Protein AF-A0A832Q995-F1 (afdb_monomer)

Structure (mmCIF, N/CA/C/O backbone):
data_AF-A0A832Q995-F1
#
_entry.id   AF-A0A832Q995-F1
#
loop_
_atom_site.group_PDB
_atom_site.id
_atom_site.type_symbol
_atom_site.label_atom_id
_atom_site.label_alt_id
_atom_site.label_comp_id
_atom_site.label_asym_id
_atom_site.label_entity_id
_atom_site.label_seq_id
_atom_site.pdbx_PDB_ins_code
_atom_site.Cartn_x
_atom_site.Cartn_y
_atom_site.Cartn_z
_atom_site.occupancy
_atom_site.B_iso_or_equiv
_atom_site.auth_seq_id
_atom_site.auth_comp_id
_atom_site.auth_asym_id
_atom_site.auth_atom_id
_atom_site.pdbx_PDB_model_num
ATOM 1 N N . MET A 1 1 ? -1.578 -6.756 -19.156 1.00 66.62 1 MET A N 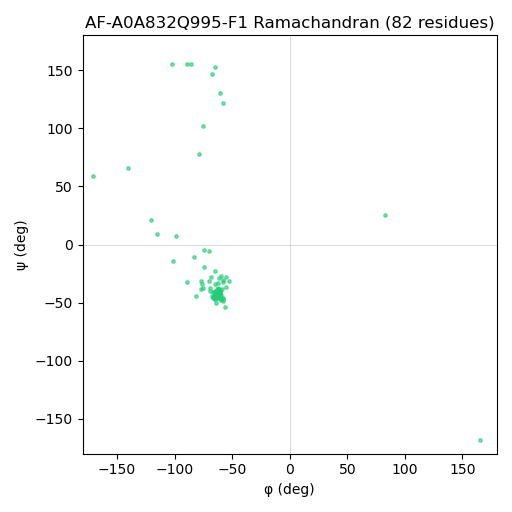1
ATOM 2 C CA . MET A 1 1 ? -0.172 -6.531 -18.754 1.00 66.62 1 MET A CA 1
ATOM 3 C C . MET A 1 1 ? -0.049 -6.656 -17.242 1.00 66.62 1 MET A C 1
ATOM 5 O O . MET A 1 1 ? -1.052 -6.605 -16.543 1.00 66.62 1 MET A O 1
ATOM 9 N N . ALA A 1 2 ? 1.154 -6.882 -16.719 1.00 73.88 2 ALA A N 1
ATOM 10 C CA . ALA A 1 2 ? 1.336 -7.121 -15.287 1.00 73.88 2 ALA A CA 1
ATOM 11 C C . ALA A 1 2 ? 1.051 -5.874 -14.414 1.00 73.88 2 ALA A C 1
ATOM 13 O O . ALA A 1 2 ? 0.536 -6.042 -13.314 1.00 73.88 2 ALA A O 1
ATOM 14 N N . LYS A 1 3 ? 1.236 -4.652 -14.948 1.00 80.06 3 LYS A N 1
ATOM 15 C CA . LYS A 1 3 ? 0.767 -3.385 -14.341 1.00 80.06 3 LYS A CA 1
ATOM 16 C C . LYS A 1 3 ? -0.737 -3.387 -14.078 1.00 80.06 3 LYS A C 1
ATOM 18 O O . LYS A 1 3 ? -1.158 -3.239 -12.942 1.00 80.06 3 LYS A O 1
ATOM 23 N N . GLU A 1 4 ? -1.523 -3.671 -15.117 1.00 84.12 4 GLU A N 1
ATOM 24 C CA . GLU A 1 4 ? -2.994 -3.703 -15.055 1.00 84.12 4 GLU A CA 1
ATOM 25 C C . GLU A 1 4 ? -3.499 -4.709 -14.009 1.00 84.12 4 GLU A C 1
ATOM 27 O O . GLU A 1 4 ? -4.539 -4.511 -13.385 1.00 84.12 4 GLU A O 1
ATOM 32 N N . LYS A 1 5 ? -2.745 -5.794 -13.774 1.00 85.12 5 LYS A N 1
ATOM 33 C CA . LYS A 1 5 ? -3.055 -6.744 -12.701 1.00 85.12 5 LYS A CA 1
ATOM 34 C C . LYS A 1 5 ? -2.857 -6.121 -11.315 1.00 85.12 5 LYS A C 1
ATOM 36 O O . LYS A 1 5 ? -3.702 -6.326 -10.449 1.00 85.12 5 LYS A O 1
ATOM 41 N N . VAL A 1 6 ? -1.758 -5.398 -11.096 1.00 85.75 6 VAL A N 1
ATOM 42 C CA . VAL A 1 6 ? -1.498 -4.692 -9.829 1.00 85.75 6 VAL A CA 1
ATOM 43 C C . VAL A 1 6 ? -2.542 -3.594 -9.612 1.00 85.75 6 VAL A C 1
ATOM 45 O O . VAL A 1 6 ? -3.086 -3.496 -8.517 1.00 85.75 6 VAL A O 1
ATOM 48 N N . GLU A 1 7 ? -2.889 -2.839 -10.657 1.00 87.88 7 GLU A N 1
ATOM 49 C CA . GLU A 1 7 ? -3.944 -1.816 -10.617 1.00 87.88 7 GLU A CA 1
ATOM 50 C C . GLU A 1 7 ? -5.289 -2.425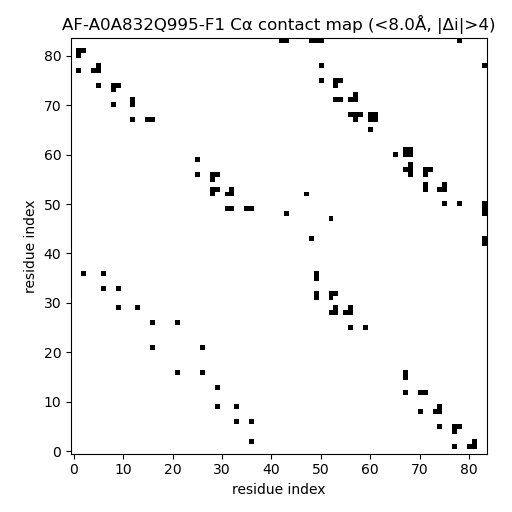 -10.208 1.00 87.88 7 GLU A C 1
ATOM 52 O O . GLU A 1 7 ? -5.916 -1.954 -9.262 1.00 87.88 7 GLU A O 1
ATOM 57 N N . GLY A 1 8 ? -5.691 -3.536 -10.835 1.00 90.25 8 GLY A N 1
ATOM 58 C CA . GLY A 1 8 ? -6.929 -4.231 -10.480 1.00 90.25 8 GLY A CA 1
ATOM 59 C C . GLY A 1 8 ? -6.945 -4.750 -9.037 1.00 90.25 8 GLY A C 1
ATOM 60 O O . GLY A 1 8 ? -7.971 -4.665 -8.361 1.00 90.25 8 GLY A O 1
ATOM 61 N N . LEU A 1 9 ? -5.812 -5.252 -8.534 1.00 89.75 9 LEU A N 1
ATOM 62 C CA . LEU A 1 9 ? -5.690 -5.689 -7.141 1.00 89.75 9 LEU A CA 1
ATOM 63 C C . LEU A 1 9 ? -5.739 -4.513 -6.155 1.00 89.75 9 LEU A C 1
ATOM 65 O O . LEU A 1 9 ? -6.354 -4.642 -5.098 1.00 89.75 9 LEU A O 1
ATOM 69 N N . LEU A 1 10 ? -5.142 -3.369 -6.496 1.00 89.12 10 LEU A N 1
ATOM 70 C CA . LEU A 1 10 ? -5.216 -2.148 -5.691 1.00 89.12 10 LEU A CA 1
ATOM 71 C C . LEU A 1 10 ? -6.630 -1.568 -5.646 1.00 89.12 10 LEU A C 1
ATOM 73 O O . LEU A 1 10 ? -7.075 -1.164 -4.574 1.00 89.12 10 LEU A O 1
ATOM 77 N N . SER A 1 11 ? -7.358 -1.567 -6.766 1.00 90.44 11 SER A N 1
ATOM 78 C CA . SER A 1 11 ? -8.770 -1.170 -6.787 1.00 90.44 11 SER A CA 1
ATOM 79 C C . SER A 1 11 ? -9.619 -2.101 -5.922 1.00 90.44 11 SER A C 1
ATOM 81 O O . SER A 1 11 ? -10.394 -1.635 -5.094 1.00 90.44 11 SER A O 1
ATOM 83 N N . LEU A 1 12 ? -9.408 -3.418 -6.028 1.00 90.81 12 LEU A N 1
ATOM 84 C CA . LEU A 1 12 ? -10.096 -4.396 -5.183 1.00 90.81 12 LEU A CA 1
ATOM 85 C C . LEU A 1 12 ? -9.788 -4.191 -3.692 1.00 90.81 12 LEU A C 1
ATOM 87 O O . LEU A 1 12 ? -10.674 -4.340 -2.850 1.00 90.81 12 LEU A O 1
ATOM 91 N N . LEU A 1 13 ? -8.532 -3.884 -3.359 1.00 89.31 13 LEU A N 1
ATOM 92 C CA . LEU A 1 13 ? -8.119 -3.587 -1.993 1.00 89.31 13 LEU A CA 1
ATOM 93 C C . LEU A 1 13 ? -8.796 -2.309 -1.485 1.00 89.31 13 LEU A C 1
ATOM 95 O O . LEU A 1 13 ? -9.309 -2.316 -0.372 1.00 89.31 13 LEU A O 1
ATOM 99 N N . HIS A 1 14 ? -8.850 -1.258 -2.303 1.00 88.75 14 HIS A N 1
ATOM 100 C CA . HIS A 1 14 ? -9.518 0.002 -1.978 1.00 88.75 14 HIS A CA 1
ATOM 101 C C . HIS A 1 14 ? -11.010 -0.183 -1.697 1.00 88.75 14 HIS A C 1
ATOM 103 O O . HIS A 1 14 ? -11.496 0.265 -0.662 1.00 88.75 14 HIS A O 1
ATOM 109 N N . ASP A 1 15 ? -11.725 -0.904 -2.561 1.00 89.38 15 ASP A N 1
ATOM 110 C CA . ASP A 1 15 ? -13.158 -1.156 -2.383 1.00 89.38 15 ASP A CA 1
ATOM 111 C C . ASP A 1 15 ? -13.438 -1.916 -1.084 1.00 89.38 15 ASP A C 1
ATOM 113 O O . ASP A 1 15 ? -14.406 -1.641 -0.374 1.00 89.38 15 ASP A O 1
ATOM 117 N N . LYS A 1 16 ? -12.569 -2.873 -0.746 1.00 87.88 16 LYS A N 1
ATOM 118 C CA . LYS A 1 16 ? -12.703 -3.648 0.487 1.00 87.88 16 LYS A CA 1
ATOM 119 C C . LYS A 1 16 ? -12.260 -2.886 1.734 1.00 87.88 16 LYS A C 1
ATOM 121 O O . LYS A 1 16 ? -12.832 -3.139 2.789 1.00 87.88 16 LYS A O 1
ATOM 126 N N . LEU A 1 17 ? -11.278 -1.991 1.623 1.00 85.25 17 LEU A N 1
ATOM 127 C CA . LEU A 1 17 ? -10.873 -1.091 2.704 1.00 85.25 17 LEU A CA 1
ATOM 128 C C . LEU A 1 17 ? -11.989 -0.088 3.006 1.00 85.25 17 LEU A C 1
ATOM 130 O O . LEU A 1 17 ? -12.376 0.013 4.155 1.00 85.25 17 LEU A O 1
ATOM 134 N N . ASN A 1 18 ? -12.611 0.525 1.994 1.00 84.19 18 ASN A N 1
ATOM 135 C CA . ASN A 1 18 ? -13.762 1.423 2.186 1.00 84.19 18 ASN A CA 1
ATOM 136 C C . ASN A 1 18 ? -14.977 0.735 2.830 1.00 84.19 18 ASN A C 1
ATOM 138 O O . ASN A 1 18 ? -15.796 1.382 3.479 1.00 84.19 18 ASN A O 1
ATOM 142 N N . ALA A 1 19 ? -15.131 -0.574 2.615 1.00 83.38 19 ALA A N 1
ATOM 143 C CA . ALA A 1 19 ? -16.171 -1.381 3.251 1.00 83.38 19 ALA A CA 1
ATOM 144 C C . ALA A 1 19 ? -15.786 -1.865 4.663 1.00 83.38 19 ALA A C 1
ATOM 146 O O . ALA A 1 19 ? -16.629 -2.421 5.370 1.00 83.38 19 ALA A O 1
ATOM 147 N N . ALA A 1 20 ? -14.524 -1.699 5.056 1.00 78.19 20 ALA A N 1
ATOM 148 C CA . ALA A 1 20 ? -14.000 -2.027 6.369 1.00 78.19 20 ALA A CA 1
ATOM 149 C C . ALA A 1 20 ? -13.843 -0.748 7.212 1.00 78.19 20 ALA A C 1
ATOM 151 O O . ALA A 1 20 ? -13.721 0.354 6.692 1.00 78.19 20 ALA A O 1
ATOM 152 N N . ASP A 1 21 ? -13.862 -0.889 8.535 1.00 78.06 21 ASP A N 1
ATOM 153 C CA . ASP A 1 21 ? -13.617 0.224 9.461 1.00 78.06 21 ASP A CA 1
ATOM 154 C C . ASP A 1 21 ? -12.100 0.480 9.554 1.00 78.06 21 ASP A C 1
ATOM 156 O O . ASP A 1 21 ? -11.416 -0.018 10.456 1.00 78.06 21 ASP A O 1
ATOM 160 N N . THR A 1 22 ? -11.552 1.142 8.529 1.00 78.56 22 THR A N 1
ATOM 161 C CA . THR A 1 22 ? -10.112 1.371 8.350 1.00 78.56 22 THR A CA 1
ATOM 162 C C . THR A 1 22 ? -9.641 2.650 9.025 1.00 78.56 22 THR A C 1
ATOM 164 O O . THR A 1 22 ? -10.400 3.583 9.285 1.00 78.56 22 THR A O 1
ATOM 167 N N . SER A 1 23 ? -8.351 2.694 9.362 1.00 85.75 23 SER A N 1
ATOM 168 C CA . SER A 1 23 ? -7.747 3.879 9.969 1.00 85.75 23 SER A CA 1
ATOM 169 C C . SER A 1 23 ? -7.276 4.883 8.907 1.00 85.75 23 SER A C 1
ATOM 171 O O . SER A 1 23 ? -6.861 4.478 7.820 1.00 85.75 23 SER A O 1
ATOM 173 N N . PRO A 1 24 ? -7.176 6.185 9.245 1.00 86.56 24 PRO A N 1
ATOM 174 C CA . PRO A 1 24 ? -6.600 7.189 8.344 1.00 86.56 24 PRO A CA 1
ATOM 175 C C . PRO A 1 24 ? -5.178 6.852 7.868 1.00 86.56 24 PRO A C 1
ATOM 177 O O . PRO A 1 24 ? -4.759 7.254 6.786 1.00 86.56 24 PRO A O 1
ATOM 180 N N . GLN A 1 25 ? -4.420 6.100 8.676 1.00 85.38 25 GLN A N 1
ATOM 181 C CA . GLN A 1 25 ? -3.092 5.616 8.305 1.00 85.38 25 GLN A CA 1
ATOM 182 C C . GLN A 1 25 ? -3.163 4.549 7.203 1.00 85.38 25 GLN A C 1
ATOM 184 O O . GLN A 1 25 ? -2.328 4.556 6.302 1.00 85.38 25 GLN A O 1
ATOM 189 N N . GLN A 1 26 ? -4.142 3.643 7.260 1.00 86.06 26 GLN A N 1
ATOM 190 C CA . GLN A 1 26 ? -4.340 2.613 6.238 1.00 86.06 26 GLN A CA 1
ATOM 191 C C . GLN A 1 26 ? -4.733 3.239 4.898 1.00 86.06 26 GLN A C 1
ATOM 193 O O . GLN A 1 26 ? -4.172 2.872 3.864 1.00 86.06 26 GLN A O 1
ATOM 198 N N . ASP A 1 27 ? -5.607 4.244 4.930 1.00 87.00 27 ASP A N 1
ATOM 199 C CA . ASP A 1 27 ? -6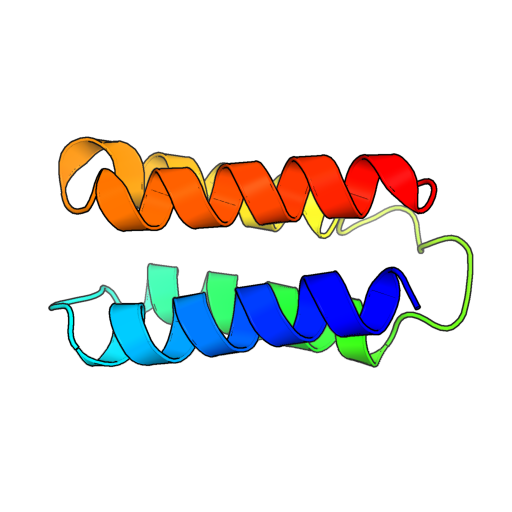.012 4.985 3.734 1.00 87.00 27 ASP A CA 1
ATOM 200 C C . ASP A 1 27 ? -4.832 5.759 3.127 1.00 87.00 27 ASP A C 1
ATOM 202 O O . ASP A 1 27 ? -4.628 5.735 1.913 1.00 87.00 27 ASP A O 1
ATOM 206 N N . ALA A 1 28 ? -3.997 6.388 3.964 1.00 87.06 28 ALA A N 1
ATOM 207 C CA . ALA A 1 28 ? -2.798 7.092 3.509 1.00 87.06 28 ALA A CA 1
ATOM 208 C C . ALA A 1 28 ? -1.787 6.149 2.833 1.00 87.06 28 ALA A C 1
ATOM 210 O O . ALA A 1 28 ? -1.251 6.476 1.774 1.00 87.06 28 ALA A O 1
ATOM 211 N N . LEU A 1 29 ? -1.556 4.964 3.408 1.00 88.25 29 LEU A N 1
ATOM 212 C CA . LEU A 1 29 ? -0.672 3.953 2.821 1.00 88.25 29 LEU A CA 1
ATOM 213 C C . LEU A 1 29 ? -1.212 3.446 1.479 1.00 88.25 29 LEU A C 1
ATOM 215 O O . LEU A 1 29 ? -0.450 3.305 0.525 1.00 88.25 29 LEU A O 1
ATOM 219 N N . LEU A 1 30 ? -2.523 3.224 1.374 1.00 87.38 30 LEU A N 1
ATOM 220 C CA . LEU A 1 30 ? -3.157 2.820 0.123 1.00 87.38 30 LEU A CA 1
ATOM 221 C C . LEU A 1 30 ? -3.021 3.899 -0.962 1.00 87.38 30 LEU A C 1
ATOM 223 O O . LEU A 1 30 ? -2.664 3.582 -2.096 1.00 87.38 30 LEU A O 1
ATOM 227 N N . GLN A 1 31 ? -3.279 5.165 -0.623 1.00 86.50 31 GLN A N 1
ATOM 228 C CA . GLN A 1 31 ? -3.108 6.293 -1.545 1.00 86.50 31 GLN A CA 1
ATOM 229 C C . GLN A 1 31 ? -1.657 6.407 -2.013 1.00 86.50 31 GLN A C 1
ATOM 231 O O . GLN A 1 31 ? -1.399 6.570 -3.202 1.00 86.50 31 GLN A O 1
ATOM 236 N N . GLN A 1 32 ? -0.700 6.223 -1.103 1.00 85.56 32 GLN A N 1
ATOM 237 C CA . GLN A 1 32 ? 0.715 6.190 -1.447 1.00 85.56 32 GLN A CA 1
ATOM 238 C C . GLN A 1 32 ? 1.029 5.060 -2.4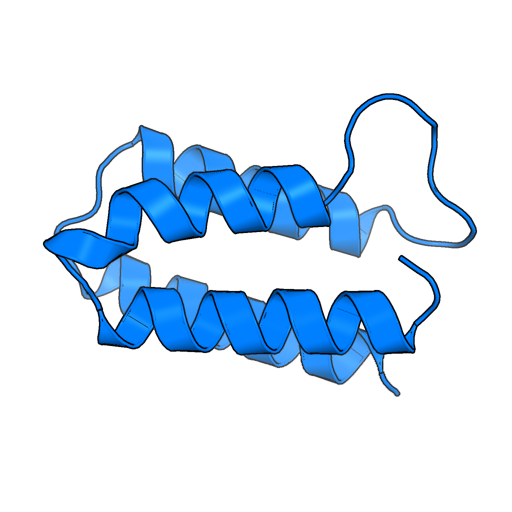45 1.00 85.56 32 GLN A C 1
ATOM 240 O O . GLN A 1 32 ? 1.716 5.305 -3.433 1.00 85.56 32 GLN A O 1
ATOM 245 N N . MET A 1 33 ? 0.488 3.848 -2.259 1.00 86.69 33 MET A N 1
ATOM 246 C CA . MET A 1 33 ? 0.653 2.755 -3.232 1.00 86.69 33 MET A CA 1
ATOM 247 C C . MET A 1 33 ? 0.053 3.079 -4.607 1.00 86.69 33 MET A C 1
ATOM 249 O O . MET A 1 33 ? 0.647 2.725 -5.625 1.00 86.69 33 MET A O 1
ATOM 253 N N . GLN A 1 34 ? -1.106 3.746 -4.651 1.00 84.56 34 GLN A N 1
ATOM 254 C CA . GLN A 1 34 ? -1.744 4.163 -5.904 1.00 84.56 34 GLN A CA 1
ATOM 255 C C . GLN A 1 34 ? -0.897 5.203 -6.646 1.00 84.56 34 GLN A C 1
ATOM 257 O O . GLN A 1 34 ? -0.669 5.043 -7.844 1.00 84.56 34 GLN A O 1
ATOM 262 N N . SER A 1 35 ? -0.373 6.207 -5.937 1.00 83.81 35 SER A N 1
ATOM 263 C CA . SER A 1 35 ? 0.527 7.213 -6.515 1.00 83.81 35 SER A CA 1
ATOM 264 C C . SER A 1 35 ? 1.804 6.580 -7.066 1.00 83.81 35 SER A C 1
ATOM 266 O O . SER A 1 35 ? 2.163 6.830 -8.212 1.00 83.81 35 SER A O 1
ATOM 268 N N . HIS A 1 36 ? 2.435 5.674 -6.308 1.00 80.75 36 HIS A N 1
ATOM 269 C CA . HIS A 1 36 ? 3.640 4.966 -6.762 1.00 80.75 36 HIS A CA 1
ATOM 270 C C . HIS A 1 36 ? 3.417 4.163 -8.046 1.00 80.75 36 HIS A C 1
ATOM 272 O O . HIS A 1 36 ? 4.300 4.099 -8.897 1.00 80.75 36 HIS A O 1
ATOM 278 N N . LEU A 1 37 ? 2.248 3.535 -8.200 1.00 80.00 37 LEU A N 1
ATOM 279 C CA . LEU A 1 37 ? 1.918 2.775 -9.405 1.00 80.00 37 LEU A CA 1
ATOM 280 C C . LEU A 1 37 ? 1.549 3.677 -10.593 1.00 80.00 37 LEU A C 1
ATOM 282 O O . LEU A 1 37 ? 1.845 3.332 -11.742 1.00 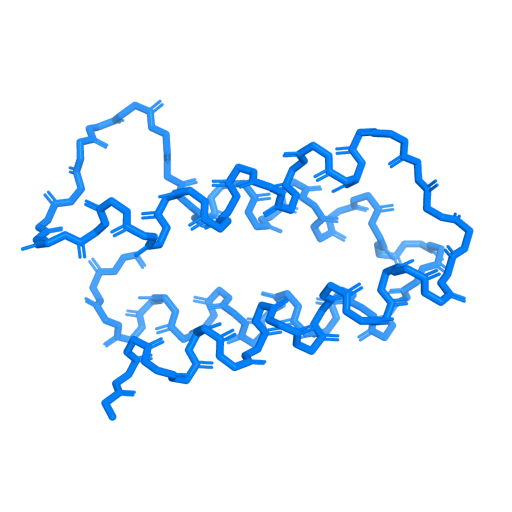80.00 37 LEU A O 1
ATOM 286 N N . ALA A 1 38 ? 0.909 4.818 -10.327 1.00 80.19 38 ALA A N 1
ATOM 287 C CA . ALA A 1 38 ? 0.561 5.808 -11.342 1.00 80.19 38 ALA A CA 1
ATOM 288 C C . ALA A 1 38 ? 1.816 6.461 -11.938 1.00 80.19 38 ALA A C 1
ATOM 290 O O . ALA A 1 38 ? 1.954 6.492 -13.160 1.00 80.19 38 ALA A O 1
ATOM 291 N N . ASP A 1 39 ? 2.761 6.866 -11.085 1.00 74.06 39 ASP A N 1
ATOM 292 C CA . ASP A 1 39 ? 4.033 7.496 -11.469 1.00 74.06 39 ASP A CA 1
ATOM 293 C C . ASP A 1 39 ? 5.049 6.498 -12.067 1.00 74.06 39 ASP A C 1
ATOM 295 O O . ASP A 1 39 ? 6.130 6.875 -12.526 1.00 74.06 39 ASP A O 1
ATOM 299 N N . TRP A 1 40 ? 4.721 5.202 -12.083 1.00 72.44 40 TRP A N 1
ATOM 300 C CA . TRP A 1 40 ? 5.589 4.165 -12.627 1.00 72.44 40 TRP A CA 1
ATOM 301 C C . TRP A 1 40 ? 5.592 4.157 -14.167 1.00 72.44 40 TRP A C 1
ATOM 303 O O . TRP A 1 40 ? 4.689 3.597 -14.806 1.00 72.44 40 TRP A O 1
ATOM 313 N N . GLU A 1 41 ? 6.660 4.718 -14.747 1.00 65.50 41 GLU A N 1
ATOM 314 C CA . GLU A 1 41 ? 7.031 4.629 -16.175 1.00 65.50 41 GLU A CA 1
ATOM 315 C C . GLU A 1 41 ? 8.368 3.878 -16.427 1.00 65.50 41 GLU A C 1
ATOM 317 O O . GLU A 1 41 ? 8.882 3.875 -17.546 1.00 65.50 41 GLU A O 1
ATOM 322 N N . GLY A 1 42 ? 8.966 3.223 -15.418 1.00 63.25 42 GLY A N 1
ATOM 323 C CA . GLY A 1 42 ? 10.297 2.594 -15.526 1.00 63.25 42 GLY A CA 1
ATOM 324 C C . GLY A 1 42 ? 10.925 2.224 -14.169 1.00 63.25 42 GLY A C 1
ATOM 325 O O . GLY A 1 42 ? 10.215 2.231 -13.164 1.00 63.25 42 GLY A O 1
ATOM 326 N N . PRO A 1 43 ? 12.226 1.856 -14.097 1.00 53.31 43 PRO A N 1
ATOM 327 C CA . PRO A 1 43 ? 12.852 1.448 -12.836 1.00 53.31 43 PRO A CA 1
ATOM 328 C C . PRO A 1 43 ? 12.805 2.589 -11.804 1.00 53.31 43 PRO A C 1
ATOM 330 O O . PRO A 1 43 ? 13.141 3.730 -12.119 1.00 53.31 43 PRO A O 1
ATOM 333 N N . LEU A 1 44 ? 12.337 2.262 -10.594 1.00 54.34 44 LEU A N 1
ATOM 334 C CA . LEU A 1 44 ? 11.926 3.210 -9.552 1.00 54.34 44 LEU A CA 1
ATOM 335 C C . LEU A 1 44 ? 13.068 4.085 -8.989 1.00 54.34 44 LEU A C 1
ATOM 337 O O . LEU A 1 44 ? 14.215 3.637 -8.909 1.00 54.34 44 LEU A O 1
ATOM 341 N N . PRO A 1 45 ? 12.740 5.300 -8.499 1.00 48.56 45 PRO A N 1
ATOM 342 C CA . PRO A 1 45 ? 13.625 6.106 -7.664 1.00 48.56 45 PRO A CA 1
ATOM 343 C C . PRO A 1 45 ? 13.843 5.460 -6.283 1.00 48.56 45 PRO A C 1
ATOM 345 O O . PRO A 1 45 ? 12.959 4.818 -5.718 1.00 48.56 45 PRO A O 1
ATOM 348 N N . ALA A 1 46 ? 15.046 5.647 -5.741 1.00 45.62 46 ALA A N 1
ATOM 349 C CA . ALA A 1 46 ? 15.621 4.850 -4.654 1.00 45.62 46 ALA A CA 1
ATOM 350 C C . ALA A 1 46 ? 14.986 5.009 -3.253 1.00 45.62 46 ALA A C 1
ATOM 352 O O . ALA A 1 46 ? 15.349 4.249 -2.361 1.00 45.62 46 ALA A O 1
ATOM 353 N N . ASP A 1 47 ? 14.032 5.921 -3.042 1.00 50.72 47 ASP A N 1
ATOM 354 C CA . ASP A 1 47 ? 13.659 6.368 -1.686 1.00 50.72 47 ASP A CA 1
ATOM 355 C C . ASP A 1 47 ? 12.189 6.128 -1.274 1.00 50.72 47 ASP A C 1
ATOM 357 O O . ASP A 1 47 ? 11.690 6.751 -0.340 1.00 50.72 47 ASP A O 1
ATOM 361 N N . GLY A 1 48 ? 11.464 5.199 -1.906 1.00 56.44 48 GLY A N 1
ATOM 362 C CA . GLY A 1 48 ? 10.059 4.957 -1.539 1.00 56.44 48 GLY A CA 1
ATOM 363 C C . GLY A 1 48 ? 9.431 3.732 -2.188 1.00 56.44 48 GLY A C 1
ATOM 364 O O . GLY A 1 48 ? 8.453 3.860 -2.913 1.00 56.44 48 GLY A O 1
ATOM 365 N N . ASN A 1 49 ? 9.996 2.544 -1.956 1.00 76.88 49 ASN A N 1
ATOM 366 C CA . ASN A 1 49 ? 9.533 1.313 -2.595 1.00 76.88 49 ASN A CA 1
ATOM 367 C C . ASN A 1 49 ? 8.038 1.039 -2.288 1.00 76.88 49 ASN A C 1
ATOM 369 O O . ASN A 1 49 ? 7.630 0.904 -1.130 1.00 76.88 49 ASN A O 1
ATOM 373 N N . ILE A 1 50 ? 7.218 0.927 -3.338 1.00 81.38 50 ILE A N 1
ATOM 374 C CA . ILE A 1 50 ? 5.812 0.498 -3.279 1.00 81.38 50 ILE A CA 1
ATOM 375 C C . ILE A 1 50 ? 5.646 -0.836 -2.534 1.00 81.38 50 ILE A C 1
ATOM 377 O O . ILE A 1 50 ? 4.654 -1.012 -1.832 1.00 81.38 50 ILE A O 1
ATOM 381 N N . VAL A 1 51 ? 6.639 -1.730 -2.600 1.00 86.75 51 VAL A N 1
ATOM 382 C CA . VAL A 1 51 ? 6.681 -2.988 -1.836 1.00 86.75 51 VAL A CA 1
ATOM 383 C C . VAL A 1 51 ? 6.771 -2.717 -0.338 1.00 86.75 51 VAL A C 1
ATOM 385 O O . VAL A 1 51 ? 5.975 -3.262 0.415 1.00 86.75 51 VAL A O 1
ATOM 388 N N . ALA A 1 52 ? 7.651 -1.814 0.099 1.00 86.38 52 ALA A N 1
ATOM 389 C CA . ALA A 1 52 ? 7.758 -1.452 1.513 1.00 86.38 52 ALA A CA 1
ATOM 390 C C . ALA A 1 52 ? 6.459 -0.808 2.030 1.00 86.38 52 ALA A C 1
ATOM 392 O O . ALA A 1 52 ? 6.007 -1.093 3.136 1.00 86.38 52 ALA A O 1
ATOM 393 N N . THR A 1 53 ? 5.804 0.014 1.201 1.00 88.31 53 THR A N 1
ATOM 394 C CA . THR A 1 53 ? 4.485 0.584 1.534 1.00 88.31 53 THR A CA 1
ATOM 395 C C . THR A 1 53 ? 3.414 -0.512 1.644 1.00 88.31 53 THR A C 1
ATOM 397 O O . THR A 1 53 ? 2.606 -0.499 2.573 1.00 88.31 53 THR A O 1
ATOM 400 N N . ALA A 1 54 ? 3.434 -1.490 0.732 1.00 88.94 54 ALA A N 1
ATOM 401 C CA . ALA A 1 54 ? 2.535 -2.641 0.748 1.00 88.94 54 ALA A CA 1
ATOM 402 C C . ALA A 1 54 ? 2.735 -3.521 1.988 1.00 88.94 54 ALA A C 1
ATOM 404 O O . ALA A 1 54 ? 1.757 -3.979 2.576 1.00 88.94 54 ALA A O 1
ATOM 405 N N . GLU A 1 55 ? 3.985 -3.750 2.394 1.00 90.00 55 GLU A N 1
ATOM 406 C CA . GLU A 1 55 ? 4.339 -4.526 3.583 1.00 90.00 55 GLU A CA 1
ATOM 407 C C . GLU A 1 55 ? 3.860 -3.839 4.860 1.00 90.00 55 GLU A C 1
ATOM 409 O O . GLU A 1 55 ? 3.177 -4.474 5.663 1.00 90.00 55 GLU A O 1
ATOM 414 N N . LEU A 1 56 ? 4.103 -2.532 4.997 1.00 90.00 56 LEU A N 1
ATOM 415 C CA . LEU A 1 56 ? 3.599 -1.745 6.125 1.00 90.00 56 LEU A CA 1
ATOM 416 C C . LEU A 1 56 ? 2.070 -1.804 6.210 1.00 90.00 56 LEU A C 1
ATOM 418 O O . LEU A 1 56 ? 1.512 -2.059 7.277 1.00 90.00 56 LEU A O 1
ATOM 422 N N . LEU A 1 57 ? 1.366 -1.625 5.088 1.00 89.94 57 LEU A 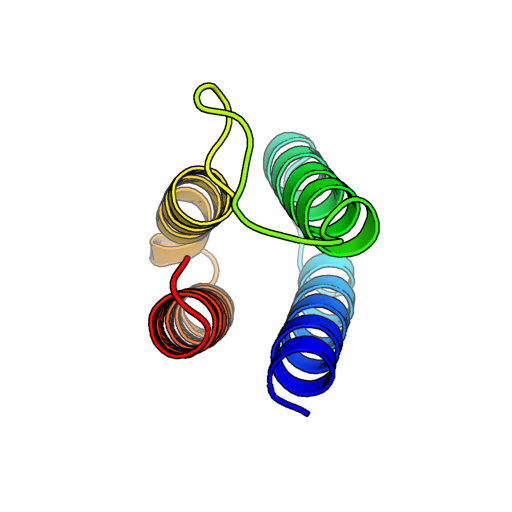N 1
ATOM 423 C CA . LEU A 1 57 ? -0.093 -1.733 5.076 1.00 89.94 57 LEU A CA 1
ATOM 424 C C . LEU A 1 57 ? -0.548 -3.152 5.446 1.00 89.94 57 LEU A C 1
ATOM 426 O O . LEU A 1 57 ? -1.498 -3.315 6.214 1.00 89.94 57 LEU A O 1
ATOM 430 N N . ARG A 1 58 ? 0.157 -4.181 4.962 1.00 91.50 58 ARG A N 1
ATOM 431 C CA . ARG A 1 58 ? -0.145 -5.588 5.245 1.00 91.50 58 ARG A CA 1
ATOM 432 C C . ARG A 1 58 ? -0.055 -5.884 6.737 1.00 91.50 58 ARG A C 1
ATOM 434 O O . ARG A 1 58 ? -0.971 -6.512 7.260 1.00 91.50 58 ARG A O 1
ATOM 441 N N . GLU A 1 59 ? 0.992 -5.408 7.406 1.00 90.94 59 GLU A N 1
ATOM 442 C CA . GLU A 1 59 ? 1.183 -5.574 8.852 1.00 90.94 59 GLU A CA 1
ATOM 443 C C . GLU A 1 59 ? 0.037 -4.938 9.644 1.00 90.94 59 GLU A C 1
ATOM 445 O O . GLU A 1 59 ? -0.542 -5.578 10.519 1.00 90.94 59 GLU A O 1
ATOM 450 N N . THR A 1 60 ? -0.389 -3.722 9.279 1.00 88.38 60 THR A N 1
ATOM 451 C CA . THR A 1 60 ? -1.508 -3.052 9.974 1.00 88.38 60 THR A CA 1
ATOM 452 C C . THR A 1 60 ? -2.853 -3.767 9.810 1.00 88.38 60 THR A C 1
ATOM 454 O O . THR A 1 60 ? -3.766 -3.564 10.613 1.00 88.38 60 THR A O 1
ATOM 457 N N . LEU A 1 61 ? -3.004 -4.576 8.757 1.00 87.62 61 LEU A N 1
ATOM 458 C CA . LEU A 1 61 ? -4.235 -5.293 8.428 1.00 87.62 61 LEU A CA 1
ATOM 459 C C . LEU A 1 61 ? -4.196 -6.766 8.843 1.00 87.62 61 LEU A C 1
ATOM 461 O O . LEU A 1 61 ? -5.247 -7.400 8.859 1.00 87.62 61 LEU A O 1
ATOM 465 N N . GLU A 1 62 ? -3.034 -7.328 9.175 1.00 87.12 62 GLU A N 1
ATOM 466 C CA . GLU A 1 62 ? -2.865 -8.766 9.424 1.00 87.12 62 GLU A CA 1
ATOM 467 C C . GLU A 1 62 ? -3.732 -9.265 10.586 1.00 87.12 62 GLU A C 1
ATOM 469 O O . GLU A 1 62 ? -4.367 -10.313 10.470 1.00 87.12 62 GLU A O 1
ATOM 474 N N . GLU A 1 63 ? -3.843 -8.475 11.654 1.00 84.06 63 GLU A N 1
ATOM 475 C CA . GLU A 1 63 ? -4.636 -8.834 12.833 1.00 84.06 63 GLU A CA 1
ATOM 476 C C . GLU A 1 63 ? -6.135 -8.555 12.658 1.00 84.06 63 GLU A C 1
ATOM 478 O O . GLU A 1 63 ? -6.974 -9.383 13.014 1.00 84.06 63 GLU A O 1
ATOM 483 N N . LYS A 1 64 ? -6.492 -7.386 12.109 1.00 84.62 64 LYS A N 1
ATOM 484 C CA . LYS A 1 64 ? -7.892 -6.926 12.040 1.00 84.62 64 LYS A CA 1
ATOM 485 C C . LYS A 1 64 ? -8.624 -7.383 10.781 1.00 84.62 64 LYS A C 1
ATOM 487 O O . LYS A 1 64 ? -9.829 -7.624 10.811 1.00 84.62 64 LYS A O 1
ATOM 492 N N . HIS A 1 65 ? -7.906 -7.514 9.670 1.00 87.44 65 HIS A N 1
ATOM 493 C CA . HIS A 1 65 ? -8.466 -7.790 8.351 1.00 87.44 65 HIS A CA 1
ATOM 494 C C . HIS A 1 65 ? -7.585 -8.788 7.570 1.00 87.44 65 HIS A C 1
ATOM 496 O O . HIS A 1 65 ? -7.045 -8.455 6.509 1.00 87.44 65 HIS A O 1
ATOM 502 N N . PRO A 1 66 ? -7.471 -10.052 8.026 1.00 87.12 66 PRO A N 1
ATOM 503 C CA . PRO A 1 66 ? -6.556 -11.042 7.439 1.00 87.12 66 PRO A CA 1
ATOM 504 C C . PRO A 1 66 ? -6.833 -11.327 5.952 1.00 87.12 66 PRO A C 1
ATOM 506 O O . PRO A 1 66 ? -5.934 -11.666 5.183 1.00 87.12 66 PRO A O 1
ATOM 509 N N . HIS A 1 67 ? -8.079 -11.145 5.511 1.00 86.81 67 HIS A N 1
ATOM 510 C CA . HIS A 1 67 ? -8.459 -11.268 4.106 1.00 86.81 67 HIS A CA 1
ATOM 511 C C . HIS A 1 67 ? -7.905 -10.129 3.229 1.00 86.81 67 HIS A C 1
ATOM 513 O O . HIS A 1 67 ? -7.599 -10.374 2.065 1.00 86.81 67 HIS A O 1
ATOM 519 N N . LEU A 1 68 ? -7.730 -8.916 3.770 1.00 89.50 68 LEU A N 1
ATOM 520 C CA . LEU A 1 68 ? -7.103 -7.785 3.069 1.00 89.50 68 LEU A CA 1
ATOM 521 C C . LEU A 1 68 ? -5.583 -7.934 3.023 1.00 89.50 68 LEU A C 1
ATOM 523 O O . LEU A 1 68 ? -4.973 -7.706 1.982 1.00 89.50 68 LEU A O 1
ATOM 527 N N . SER A 1 69 ? -4.985 -8.430 4.110 1.00 90.56 69 SER A N 1
ATOM 528 C CA . SER A 1 69 ? -3.562 -8.795 4.154 1.00 90.56 69 SER A CA 1
ATOM 529 C C . SER A 1 69 ? -3.188 -9.802 3.052 1.00 90.56 69 SER A C 1
ATOM 531 O O . 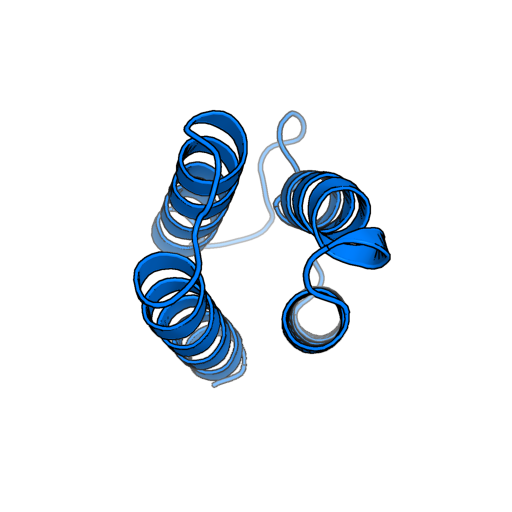SER A 1 69 ? -2.140 -9.686 2.414 1.00 90.56 69 SER A O 1
ATOM 533 N N . ARG A 1 70 ? -4.085 -10.746 2.734 1.00 90.50 70 ARG A N 1
ATOM 534 C CA . ARG A 1 70 ? -3.889 -11.681 1.615 1.00 90.50 70 ARG A CA 1
ATOM 535 C C . ARG A 1 70 ? -3.836 -10.987 0.251 1.00 90.50 70 ARG A C 1
ATOM 537 O O . ARG A 1 70 ? -2.992 -11.344 -0.563 1.00 90.50 70 ARG A O 1
ATOM 544 N N . ILE A 1 71 ? -4.692 -9.993 0.016 1.00 90.62 71 ILE A N 1
ATOM 545 C CA . ILE A 1 71 ? -4.702 -9.223 -1.239 1.00 90.62 71 ILE A CA 1
ATOM 546 C C . ILE A 1 71 ? -3.401 -8.426 -1.377 1.00 90.62 71 ILE A C 1
ATOM 548 O O . ILE A 1 71 ? -2.807 -8.403 -2.451 1.00 90.62 71 ILE A O 1
ATOM 552 N N . LEU A 1 72 ? -2.898 -7.851 -0.282 1.00 90.69 72 LEU A N 1
ATOM 553 C CA . LEU A 1 72 ? -1.600 -7.169 -0.269 1.00 90.69 72 LEU A CA 1
ATOM 554 C C . LEU A 1 72 ? -0.434 -8.096 -0.583 1.00 90.69 72 LEU A C 1
ATOM 556 O O . LEU A 1 72 ? 0.471 -7.708 -1.315 1.00 90.69 72 LEU A O 1
ATOM 560 N N . LYS A 1 73 ? -0.476 -9.340 -0.105 1.00 91.06 73 LYS A N 1
ATOM 561 C CA . LYS A 1 73 ? 0.514 -10.345 -0.494 1.00 91.06 73 LYS A CA 1
ATOM 562 C C . LYS A 1 73 ? 0.487 -10.619 -2.000 1.00 91.06 73 LYS A C 1
ATOM 564 O O . LYS A 1 73 ? 1.538 -10.689 -2.624 1.00 91.06 73 LYS A O 1
ATOM 569 N N . GLU A 1 74 ? -0.700 -10.715 -2.595 1.00 90.69 74 GLU A N 1
ATOM 570 C CA . GLU A 1 74 ? -0.839 -10.883 -4.047 1.00 90.69 74 GLU A CA 1
ATOM 571 C C . GLU A 1 74 ? -0.337 -9.662 -4.832 1.00 90.69 74 GLU A C 1
ATOM 573 O O . GLU A 1 74 ? 0.224 -9.828 -5.917 1.00 90.69 74 GLU A O 1
ATOM 578 N N . ILE A 1 75 ? -0.500 -8.454 -4.281 1.00 88.75 75 ILE A N 1
ATOM 579 C CA . ILE A 1 75 ? 0.064 -7.216 -4.835 1.00 88.75 75 ILE A CA 1
ATOM 580 C C . ILE A 1 75 ? 1.595 -7.269 -4.796 1.00 88.7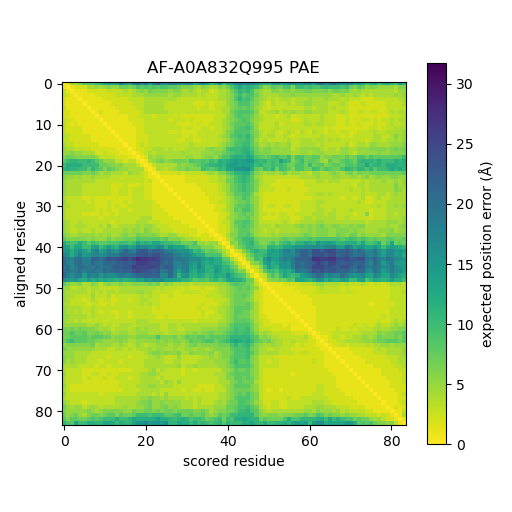5 75 ILE A C 1
ATOM 582 O O . ILE A 1 75 ? 2.219 -7.075 -5.834 1.00 88.75 75 ILE A O 1
ATOM 586 N N . ILE A 1 76 ? 2.197 -7.600 -3.651 1.00 89.88 76 ILE A N 1
ATOM 587 C CA . ILE A 1 76 ? 3.657 -7.731 -3.491 1.00 89.88 76 ILE A CA 1
ATOM 588 C C . ILE A 1 76 ? 4.223 -8.778 -4.459 1.00 89.88 76 ILE A C 1
ATOM 590 O O . ILE A 1 76 ? 5.175 -8.504 -5.187 1.00 89.88 76 ILE A O 1
ATOM 594 N N . ASP A 1 77 ? 3.592 -9.950 -4.550 1.00 89.06 77 ASP A N 1
ATOM 595 C CA . ASP A 1 77 ? 4.010 -11.006 -5.476 1.00 89.06 77 ASP A CA 1
ATOM 596 C C . ASP A 1 77 ? 3.902 -10.566 -6.946 1.00 89.06 77 ASP A C 1
ATOM 598 O O . ASP A 1 77 ? 4.668 -11.020 -7.799 1.00 89.06 77 ASP A O 1
ATOM 602 N N . ALA A 1 78 ? 2.920 -9.722 -7.279 1.00 86.56 78 ALA A N 1
ATOM 603 C CA . ALA A 1 78 ? 2.750 -9.180 -8.622 1.00 86.56 78 ALA A CA 1
ATOM 604 C C . ALA A 1 78 ? 3.778 -8.082 -8.939 1.00 86.56 78 ALA A C 1
ATOM 606 O O . ALA A 1 78 ? 4.282 -8.063 -10.062 1.00 86.56 78 ALA A O 1
ATOM 607 N N . LEU A 1 79 ? 4.129 -7.244 -7.958 1.00 84.31 79 LEU A N 1
ATOM 608 C CA . LEU A 1 79 ? 5.211 -6.257 -8.039 1.00 84.31 79 LEU A CA 1
ATOM 609 C C . LEU A 1 79 ? 6.567 -6.947 -8.286 1.00 84.31 79 LEU A C 1
ATOM 611 O O . LEU A 1 79 ? 7.245 -6.634 -9.265 1.00 84.31 79 LEU A O 1
ATOM 615 N N . GLY A 1 80 ? 6.870 -8.013 -7.537 1.00 81.88 80 GLY A N 1
ATOM 616 C CA . GLY A 1 80 ? 8.092 -8.806 -7.726 1.00 81.88 80 GLY A CA 1
ATOM 617 C C . GLY A 1 80 ? 8.237 -9.402 -9.131 1.00 81.88 80 GLY A C 1
ATOM 618 O O . GLY A 1 80 ? 9.337 -9.517 -9.671 1.00 81.88 80 GLY A O 1
ATOM 619 N N . ARG A 1 81 ? 7.119 -9.745 -9.785 1.00 82.31 81 ARG A N 1
ATOM 620 C CA . ARG A 1 81 ? 7.118 -10.277 -11.162 1.00 82.31 81 ARG A CA 1
ATOM 621 C C . ARG A 1 81 ? 7.394 -9.219 -12.229 1.00 82.31 81 ARG A C 1
ATOM 623 O O . ARG A 1 81 ? 7.738 -9.599 -1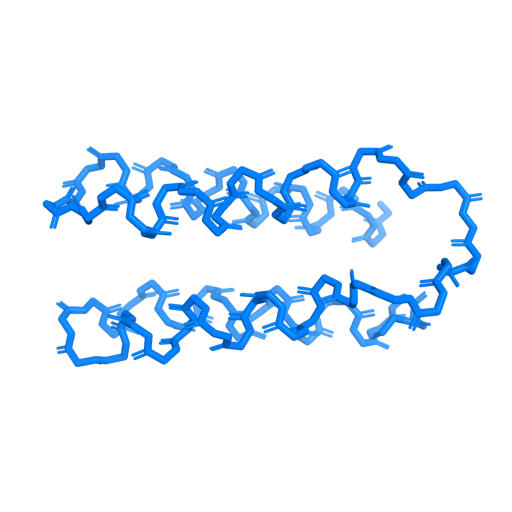3.346 1.00 82.31 81 ARG A O 1
ATOM 630 N N . ILE A 1 82 ? 7.221 -7.933 -11.919 1.00 76.12 82 ILE A N 1
ATOM 631 C CA . ILE A 1 82 ? 7.499 -6.819 -12.841 1.00 76.12 82 ILE A CA 1
ATOM 632 C C . ILE A 1 82 ? 8.856 -6.156 -12.592 1.00 76.12 82 ILE A C 1
ATOM 634 O O . ILE A 1 82 ? 9.174 -5.170 -13.251 1.00 76.12 82 ILE A O 1
ATOM 638 N N . GLY A 1 83 ? 9.676 -6.740 -11.712 1.00 69.00 83 GLY A N 1
ATOM 639 C CA . GLY A 1 83 ? 11.017 -6.249 -11.395 1.00 69.00 83 GLY A CA 1
ATOM 640 C C . GLY A 1 83 ? 11.029 -5.127 -10.359 1.00 69.00 83 GLY A C 1
ATOM 641 O O . GLY A 1 83 ? 11.959 -4.322 -10.375 1.00 69.00 83 GLY A O 1
ATOM 642 N N . ILE A 1 84 ? 10.000 -5.071 -9.506 1.00 67.31 84 ILE A N 1
ATOM 643 C CA . ILE A 1 84 ? 9.865 -4.140 -8.380 1.00 67.31 84 ILE A CA 1
ATOM 644 C C . ILE A 1 84 ? 10.031 -4.892 -7.060 1.00 67.31 84 ILE A C 1
ATOM 646 O O . ILE A 1 84 ? 9.406 -5.968 -6.930 1.00 67.31 84 ILE A O 1
#

Mean predicted aligned error: 5.49 Å

Sequence (84 aa):
MAKEKVEGLLSLLHDKLNAADTSPQQDALLQQMQSHLADWEGPLPADGNIVATAELLRETLEEKHPHLSRILKEIIDALGRIGI

Radius of gyration: 11.95 Å; Cα contacts (8 Å, |Δi|>4): 68; chains: 1; bounding box: 32×19×32 Å

Nearest PDB structures (foldseek):
  7dgw-assembly1_A  TM=4.655E-01  e=3.223E+00  Escherichia coli 'BL21-Gold(DE3)pLysS AG'
  8dyo-assembly1_A  TM=4.584E-01  e=4.591E+00  Homo sapiens
  4xng-assembly1_B  TM=3.057E-01  e=6.165E+00  Mycoplasmoides genitalium

Foldseek 3Di:
DLLVVLVVLLVVLVVVCVVDPDDPLLVVLSVLLVVQSVPDPDDDDDDRDSLVSLVVSLVVCVVPPVVSNVSSVVSNVSVVVVVD

Solvent-accessible surface area (backbone atoms only — not comparable to full-atom values): 4874 Å² total; per-residue (Å²): 109,72,66,60,52,42,51,52,49,50,52,54,47,48,59,52,44,73,74,41,98,68,51,75,67,53,54,51,39,51,51,50,42,48,50,51,60,69,73,54,86,65,90,76,76,95,86,68,58,52,57,60,43,42,50,56,46,25,61,74,23,46,83,82,35,52,73,58,23,51,53,38,49,55,38,44,59,44,37,49,72,73,79,88

Secondary structure (DSSP, 8-state):
-HHHHHHHHHHHHHHHHHTS---HHHHHHHHHHHHHHHS-SSSPPTT--HHHHHHHHHHHHHTT-HHHHHHHHHHHHHHHHTT-

pLDDT: mean 82.21, std 10.61, range [45.62, 91.5]